Protein AF-A0A1Y3MMG0-F1 (afdb_monomer)

pLDDT: mean 79.7, std 16.49, range [38.91, 94.88]

Sequence (89 aa):
MDSKNERLIHSQLVDAASQEGTSQYFLITPKLLPDLKYNKKMKVLCIYNGEWQMIENDHKVDKIDFRKYINKKKESLGSGSQHVHKRRR

Mean predicted aligned error: 10.08 Å

Secondary structure (DSSP, 8-state):
--HHHHHHHHHHHHHHHTSTTPPP-----S---TT----TT--------SGGGEEEETTEEEE--HHHHHHHHHHHH-SS---------

Foldseek 3Di:
DDPVVVLVVQVVCQVQQVDPPHDHDDDDDPDDDPPHDHDPPDDDDDDDDDPVQFDDDPNDTDGDDVVVVVVVVVVVVDVDDDDDPPDDD

Structure (mmCIF, N/CA/C/O backbone):
data_AF-A0A1Y3MMG0-F1
#
_entry.id   AF-A0A1Y3MMG0-F1
#
loop_
_atom_site.group_PDB
_atom_site.id
_atom_site.type_symbol
_atom_site.label_atom_id
_atom_site.label_alt_id
_atom_site.label_comp_id
_atom_site.label_asym_id
_atom_site.label_entity_id
_atom_site.label_seq_id
_atom_site.pdbx_PDB_ins_code
_atom_site.Cartn_x
_atom_site.Cartn_y
_atom_site.Cartn_z
_atom_site.occupancy
_atom_site.B_iso_or_equiv
_atom_site.auth_seq_id
_atom_site.auth_comp_id
_atom_site.auth_asym_id
_atom_site.auth_atom_id
_atom_site.pdbx_PDB_model_num
ATOM 1 N N . MET A 1 1 ? 12.616 -9.027 4.930 1.00 80.75 1 MET A N 1
ATOM 2 C CA . MET A 1 1 ? 11.950 -9.767 6.018 1.00 80.75 1 MET A CA 1
ATOM 3 C C . MET A 1 1 ? 11.221 -10.951 5.385 1.00 80.75 1 MET A C 1
ATOM 5 O O . MET A 1 1 ? 11.063 -10.983 4.162 1.00 80.75 1 MET A O 1
ATOM 9 N N . ASP A 1 2 ? 10.886 -11.987 6.145 1.00 92.56 2 ASP A N 1
ATOM 10 C CA . ASP A 1 2 ? 10.092 -13.083 5.590 1.00 92.56 2 ASP A CA 1
ATOM 11 C C . ASP A 1 2 ? 8.639 -12.631 5.368 1.00 92.56 2 ASP A C 1
ATOM 13 O O . ASP A 1 2 ? 8.163 -11.638 5.921 1.00 92.56 2 ASP A O 1
ATOM 17 N N . SER A 1 3 ? 7.925 -13.358 4.515 1.00 92.38 3 SER A N 1
ATOM 18 C CA . SER A 1 3 ? 6.598 -12.939 4.068 1.00 92.38 3 SER A CA 1
ATOM 19 C C . SER A 1 3 ? 5.538 -12.943 5.176 1.00 92.38 3 SER A C 1
ATOM 21 O O . SER A 1 3 ? 4.527 -12.251 5.048 1.00 92.38 3 SER A O 1
ATOM 23 N N . LYS A 1 4 ? 5.729 -13.717 6.254 1.00 93.19 4 LYS A N 1
ATOM 24 C CA . LYS A 1 4 ? 4.789 -13.747 7.383 1.00 93.19 4 LYS A CA 1
ATOM 25 C C . LYS A 1 4 ? 4.960 -12.499 8.235 1.00 93.19 4 LYS A C 1
ATOM 27 O O . LYS A 1 4 ? 3.977 -11.812 8.506 1.00 93.19 4 LYS A O 1
ATOM 32 N N . ASN A 1 5 ? 6.200 -12.170 8.578 1.00 93.06 5 ASN A N 1
ATOM 33 C CA . ASN A 1 5 ? 6.484 -10.995 9.391 1.00 93.06 5 ASN A CA 1
ATOM 34 C C . ASN A 1 5 ? 6.132 -9.685 8.676 1.00 93.06 5 ASN A C 1
ATOM 36 O O . ASN A 1 5 ? 5.549 -8.797 9.295 1.00 93.06 5 ASN A O 1
ATOM 40 N N . GLU A 1 6 ? 6.379 -9.577 7.367 1.00 92.56 6 GLU A N 1
ATOM 41 C CA . GLU A 1 6 ? 5.984 -8.381 6.605 1.00 92.56 6 GLU A CA 1
ATOM 42 C C . GLU A 1 6 ? 4.469 -8.159 6.630 1.00 92.56 6 GLU A C 1
ATOM 44 O O . GLU A 1 6 ? 4.013 -7.032 6.812 1.00 92.56 6 GLU A O 1
ATOM 49 N N . ARG A 1 7 ? 3.680 -9.234 6.514 1.00 93.94 7 ARG A N 1
ATOM 50 C CA . ARG A 1 7 ? 2.217 -9.173 6.642 1.00 93.94 7 ARG A CA 1
ATOM 51 C C . ARG A 1 7 ? 1.776 -8.732 8.033 1.00 93.94 7 ARG A C 1
ATOM 53 O O . ARG A 1 7 ? 0.893 -7.882 8.143 1.00 93.94 7 ARG A O 1
ATOM 60 N N . LEU A 1 8 ? 2.385 -9.300 9.073 1.00 94.38 8 LEU A N 1
ATOM 61 C CA . LEU A 1 8 ? 2.060 -8.974 10.459 1.00 94.38 8 LEU A CA 1
ATOM 62 C C . LEU A 1 8 ? 2.314 -7.491 10.749 1.00 94.38 8 LEU A C 1
ATOM 64 O O . LEU A 1 8 ? 1.405 -6.785 11.189 1.00 94.38 8 LEU A O 1
ATOM 68 N N . ILE A 1 9 ? 3.517 -7.009 10.432 1.00 93.62 9 ILE A N 1
ATOM 69 C CA . ILE A 1 9 ? 3.908 -5.616 10.674 1.00 93.62 9 ILE A CA 1
ATOM 70 C C . ILE A 1 9 ? 3.070 -4.664 9.830 1.00 93.62 9 ILE A C 1
ATOM 72 O O . ILE A 1 9 ? 2.610 -3.644 10.338 1.00 93.62 9 ILE A O 1
ATOM 76 N N . HIS A 1 10 ? 2.808 -5.003 8.564 1.00 94.31 10 HIS A N 1
ATOM 77 C CA . HIS A 1 10 ? 1.924 -4.202 7.726 1.00 94.31 10 HIS A CA 1
ATOM 78 C C . HIS A 1 10 ? 0.532 -4.070 8.351 1.00 94.31 10 HIS A C 1
ATOM 80 O O . HIS A 1 10 ? 0.010 -2.964 8.446 1.00 94.31 10 HIS A O 1
ATOM 86 N N . SER A 1 11 ? -0.064 -5.174 8.815 1.00 94.56 11 SER A N 1
ATOM 87 C CA . SER A 1 11 ? -1.382 -5.138 9.459 1.00 94.56 11 SER A CA 1
ATOM 88 C C . SER A 1 11 ? -1.388 -4.231 10.690 1.00 94.56 11 SER A C 1
ATOM 90 O O . SER A 1 11 ? -2.276 -3.392 10.815 1.00 94.56 11 SER A O 1
ATOM 92 N N . GLN A 1 12 ? -0.392 -4.370 11.567 1.00 94.88 12 GLN A N 1
ATOM 93 C CA . GLN A 1 12 ? -0.274 -3.549 12.775 1.00 94.88 12 GLN A CA 1
ATOM 94 C C . GLN A 1 12 ? -0.090 -2.063 12.446 1.00 94.88 12 GLN A C 1
ATOM 96 O O . GLN A 1 12 ? -0.734 -1.213 13.058 1.00 94.88 12 GLN A O 1
ATOM 101 N N . LEU A 1 13 ? 0.737 -1.747 11.445 1.00 93.88 13 LEU A N 1
ATOM 102 C CA . LEU A 1 13 ? 0.954 -0.377 10.985 1.00 93.88 13 LEU A CA 1
ATOM 103 C C . LEU A 1 13 ? -0.337 0.240 10.443 1.00 93.88 13 LEU A C 1
ATOM 105 O O . LEU A 1 13 ? -0.652 1.382 10.766 1.00 93.8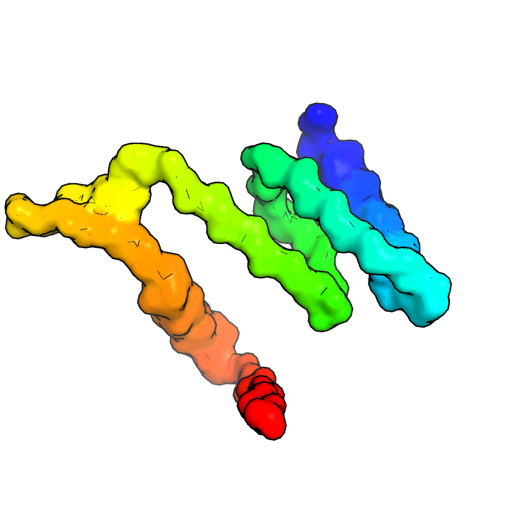8 13 LEU A O 1
ATOM 109 N N . VAL A 1 14 ? -1.104 -0.516 9.654 1.00 94.00 14 VAL A N 1
ATOM 110 C CA . VAL A 1 14 ? -2.398 -0.063 9.130 1.00 94.00 14 VAL A CA 1
ATOM 111 C C . VAL A 1 14 ? -3.389 0.214 10.254 1.00 94.00 14 VAL A C 1
ATOM 113 O O . VAL A 1 14 ? -4.074 1.236 10.208 1.00 94.00 14 VAL A O 1
ATOM 116 N N . ASP A 1 15 ? -3.462 -0.661 11.256 1.00 93.88 15 ASP A N 1
ATOM 117 C CA . ASP A 1 15 ? -4.374 -0.487 12.388 1.00 93.88 15 ASP A CA 1
ATOM 118 C C . ASP A 1 15 ? -4.007 0.727 13.238 1.00 93.88 15 ASP A C 1
ATOM 120 O O . ASP A 1 15 ? -4.891 1.510 13.577 1.00 93.88 15 ASP A O 1
ATOM 124 N N . ALA A 1 16 ? -2.718 0.929 13.518 1.00 93.19 16 ALA A N 1
ATOM 125 C CA . ALA A 1 16 ? -2.246 2.077 14.284 1.00 93.19 16 ALA A CA 1
ATOM 126 C C . ALA A 1 16 ? -2.436 3.400 13.522 1.00 93.19 16 ALA A C 1
ATOM 128 O O . ALA A 1 16 ? -2.985 4.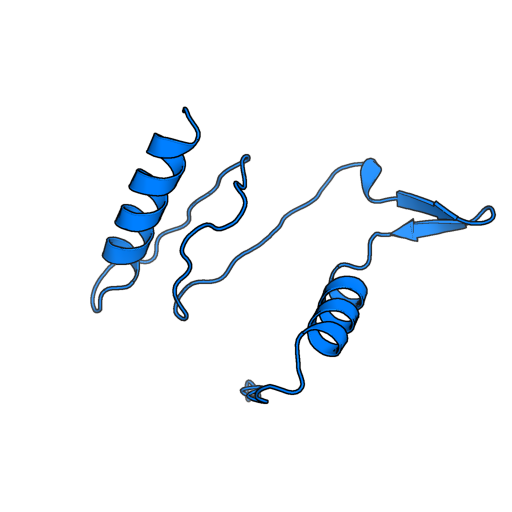352 14.067 1.00 93.19 16 ALA A O 1
ATOM 129 N N . ALA A 1 17 ? -2.046 3.459 12.246 1.00 93.50 17 ALA A N 1
ATOM 130 C CA . ALA A 1 17 ? -2.072 4.693 11.454 1.00 93.50 17 ALA A CA 1
ATOM 131 C C . ALA A 1 17 ? -3.475 5.113 10.971 1.00 93.50 17 ALA A C 1
ATOM 133 O O . ALA A 1 17 ? -3.631 6.197 10.411 1.00 93.50 17 ALA A O 1
ATOM 134 N N . SER A 1 18 ? -4.489 4.255 11.130 1.00 91.94 18 SER A N 1
ATOM 135 C CA . SER A 1 18 ? -5.868 4.535 10.690 1.00 91.94 18 SER A CA 1
ATOM 136 C C . SER A 1 18 ? -6.794 5.018 11.817 1.00 91.94 18 SER A C 1
ATOM 138 O O . SER A 1 18 ? -7.984 5.275 11.563 1.00 91.94 18 SER A O 1
ATOM 140 N N . GLN A 1 19 ? -6.282 5.114 13.047 1.00 92.31 19 GLN A N 1
ATOM 141 C CA . GLN A 1 19 ? -7.025 5.621 14.201 1.00 92.31 19 GLN A CA 1
ATOM 142 C C . GLN A 1 19 ? -7.270 7.131 14.084 1.00 92.31 19 GLN A C 1
ATOM 144 O O . GLN A 1 19 ? -6.629 7.843 13.314 1.00 92.31 19 GLN A O 1
ATOM 149 N N . GLU A 1 20 ? -8.278 7.628 14.792 1.00 90.25 20 GLU A N 1
ATOM 150 C CA . GLU A 1 20 ? -8.541 9.066 14.833 1.00 90.25 20 GLU A CA 1
ATOM 151 C C . GLU A 1 20 ? -7.524 9.768 15.733 1.00 90.25 20 GLU A C 1
ATOM 153 O O . GLU A 1 20 ? -7.099 9.223 16.747 1.00 90.25 20 GLU A O 1
ATOM 158 N N . GLY A 1 21 ? -7.107 10.973 15.341 1.00 90.44 21 GLY A N 1
ATOM 159 C CA . GLY A 1 21 ? -6.109 11.745 16.083 1.00 90.44 21 GLY A CA 1
ATOM 160 C C . GLY A 1 21 ? -4.657 11.293 15.887 1.00 90.44 21 GLY A C 1
ATOM 161 O O . GLY A 1 21 ? -3.768 11.880 16.498 1.00 90.44 21 GLY A O 1
ATOM 162 N N . THR A 1 22 ? -4.382 10.303 15.030 1.00 91.44 22 THR A N 1
ATOM 163 C CA . THR A 1 22 ? -3.005 9.894 14.709 1.00 91.44 22 THR A CA 1
ATOM 164 C C . THR A 1 22 ? -2.414 10.704 13.558 1.00 91.44 22 THR A C 1
ATOM 166 O O . THR A 1 22 ? -3.117 11.091 12.623 1.00 91.44 22 THR A O 1
ATOM 169 N N . SER A 1 23 ? -1.096 10.915 13.594 1.00 91.75 23 SER A N 1
ATOM 170 C CA . SER A 1 23 ? -0.344 11.546 12.504 1.00 91.75 23 SER A CA 1
ATOM 171 C C . SER A 1 23 ? -0.464 10.771 11.189 1.00 91.75 23 SER A C 1
ATOM 173 O O . SER A 1 23 ? -0.708 9.566 11.168 1.00 91.75 23 SER A O 1
ATOM 175 N N . GLN A 1 24 ? -0.244 11.458 10.068 1.00 92.06 24 GLN A N 1
ATOM 176 C CA . GLN A 1 24 ? -0.177 10.820 8.756 1.00 92.06 24 GLN A CA 1
ATOM 177 C C . GLN A 1 24 ? 1.128 10.025 8.603 1.00 92.06 24 GLN A C 1
ATOM 179 O O . GLN A 1 24 ? 2.214 10.571 8.784 1.00 92.06 24 GLN A O 1
ATOM 184 N N . TYR A 1 25 ? 1.022 8.759 8.192 1.00 93.50 25 TYR A N 1
ATOM 185 C CA . TYR A 1 25 ? 2.171 7.898 7.906 1.00 93.50 25 TYR A CA 1
ATOM 186 C C . TYR A 1 25 ? 2.348 7.678 6.403 1.00 93.50 25 TYR A C 1
ATOM 188 O O . TYR A 1 25 ? 1.386 7.420 5.677 1.00 93.50 25 TYR A O 1
ATOM 196 N N . PHE A 1 26 ? 3.602 7.715 5.954 1.00 93.38 26 PHE A N 1
ATOM 197 C CA . PHE A 1 26 ? 4.003 7.298 4.614 1.00 93.38 26 PHE A CA 1
ATOM 198 C C . PHE A 1 26 ? 4.817 6.012 4.722 1.00 93.38 26 PHE A C 1
ATOM 200 O O . PHE A 1 26 ? 5.940 6.020 5.218 1.00 93.38 26 PHE A O 1
ATOM 207 N N . LEU A 1 27 ? 4.246 4.901 4.256 1.00 91.50 27 LEU A N 1
ATOM 208 C CA . LEU A 1 27 ? 4.967 3.640 4.121 1.00 91.50 27 LEU A CA 1
ATOM 209 C C . LEU A 1 27 ? 5.543 3.546 2.707 1.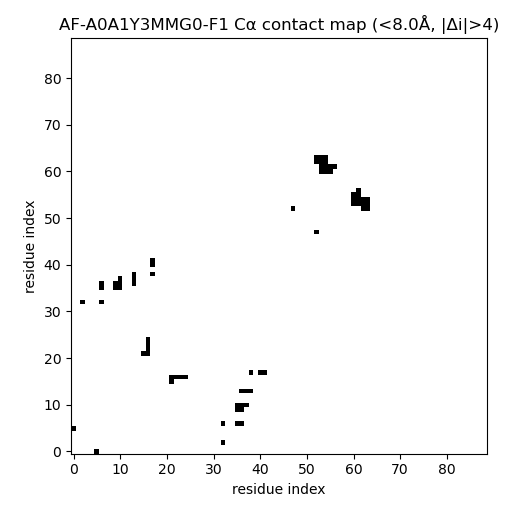00 91.50 27 LEU A C 1
ATOM 211 O O . LEU A 1 27 ? 4.795 3.433 1.736 1.00 91.50 27 LEU A O 1
ATOM 215 N N . ILE A 1 28 ? 6.869 3.571 2.602 1.00 91.00 28 ILE A N 1
AT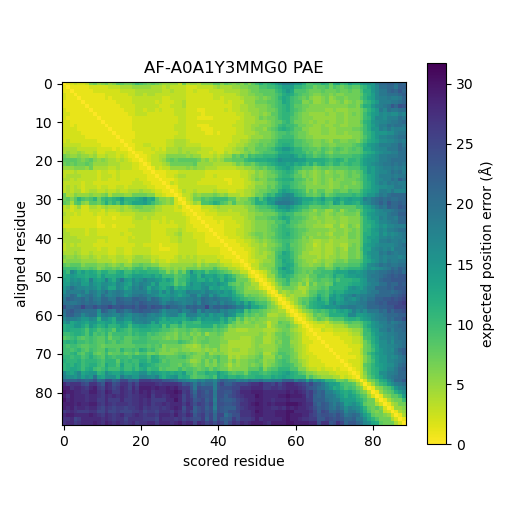OM 216 C CA . ILE A 1 28 ? 7.590 3.336 1.351 1.00 91.00 28 ILE A CA 1
ATOM 217 C C . ILE A 1 28 ? 8.172 1.928 1.424 1.00 91.00 28 ILE A C 1
ATOM 219 O O . ILE A 1 28 ? 8.985 1.635 2.295 1.00 91.00 28 ILE A O 1
ATOM 223 N N . THR A 1 29 ? 7.745 1.049 0.520 1.00 88.50 29 THR A N 1
ATOM 224 C CA . THR A 1 29 ? 8.261 -0.320 0.435 1.00 88.50 29 THR A CA 1
ATOM 225 C C . THR A 1 29 ? 8.548 -0.686 -1.021 1.00 88.50 29 THR A C 1
ATOM 227 O O . THR A 1 29 ? 7.688 -0.464 -1.876 1.00 88.50 29 THR A O 1
ATOM 230 N N . PRO A 1 30 ? 9.723 -1.268 -1.331 1.00 82.69 30 PRO A N 1
ATOM 231 C CA . PRO A 1 30 ? 9.995 -1.833 -2.651 1.00 82.69 30 PRO A CA 1
ATOM 232 C C . PRO A 1 30 ? 9.310 -3.197 -2.851 1.00 82.69 30 PRO A C 1
ATOM 234 O O . PRO A 1 30 ? 9.337 -3.742 -3.952 1.00 82.69 30 PRO A O 1
ATOM 237 N N . LYS A 1 31 ? 8.713 -3.772 -1.796 1.00 70.94 31 LYS A N 1
ATOM 238 C CA . LYS A 1 31 ? 8.117 -5.110 -1.788 1.00 70.94 31 LYS A CA 1
ATOM 239 C C . LYS A 1 31 ? 6.625 -5.023 -1.493 1.00 70.94 31 LYS A C 1
ATOM 241 O O . LYS A 1 31 ? 6.218 -4.626 -0.401 1.00 70.94 31 LYS A O 1
ATOM 246 N N . LEU A 1 32 ? 5.820 -5.418 -2.476 1.00 72.50 32 LEU A N 1
ATOM 247 C CA . LEU A 1 32 ? 4.378 -5.583 -2.334 1.00 72.50 32 LEU A CA 1
ATOM 248 C C . LEU A 1 32 ? 4.069 -7.076 -2.339 1.00 72.50 32 LEU A C 1
ATOM 250 O O . LEU A 1 32 ? 4.179 -7.745 -3.365 1.00 72.50 32 LEU A O 1
ATOM 254 N N . LEU A 1 33 ? 3.718 -7.603 -1.169 1.00 88.12 33 LEU A N 1
ATOM 255 C CA . LEU A 1 33 ? 3.148 -8.939 -1.072 1.00 88.12 33 LEU A CA 1
ATOM 256 C C . LEU A 1 33 ? 1.688 -8.904 -1.552 1.00 88.12 33 LEU A C 1
ATOM 258 O O . LEU A 1 33 ? 1.006 -7.897 -1.346 1.00 88.12 33 LEU A O 1
ATOM 262 N N . PRO A 1 34 ? 1.185 -9.989 -2.160 1.00 88.25 34 PRO A N 1
ATOM 263 C CA . PRO A 1 34 ? -0.242 -10.123 -2.411 1.00 88.25 34 PRO A CA 1
ATOM 264 C C . PRO A 1 34 ? -1.021 -10.210 -1.089 1.00 88.25 34 PRO A C 1
ATOM 266 O O . PRO A 1 34 ? -0.477 -10.612 -0.052 1.00 88.25 34 PRO A O 1
ATOM 269 N N . ASP A 1 35 ? -2.299 -9.831 -1.159 1.00 89.12 35 ASP A N 1
ATOM 270 C CA . ASP A 1 35 ? -3.293 -9.965 -0.086 1.00 89.12 35 ASP A CA 1
ATOM 271 C C . ASP A 1 35 ? -2.917 -9.267 1.233 1.00 89.12 35 ASP A C 1
ATOM 273 O O . ASP A 1 35 ? -3.187 -9.749 2.333 1.00 89.12 35 ASP A O 1
ATOM 277 N N . LEU A 1 36 ? -2.281 -8.095 1.131 1.00 91.88 36 LEU A N 1
ATOM 278 C CA . LEU A 1 36 ? -2.056 -7.219 2.279 1.00 91.88 36 LEU A CA 1
ATOM 279 C C . LEU A 1 36 ? -3.365 -6.566 2.748 1.00 91.88 36 LEU A C 1
ATOM 281 O O . LEU A 1 36 ? -4.235 -6.204 1.956 1.00 91.88 36 LEU A O 1
ATOM 285 N N . LYS A 1 37 ? -3.488 -6.371 4.064 1.00 93.38 37 LYS A N 1
ATOM 286 C CA . LYS A 1 37 ? -4.616 -5.666 4.685 1.00 93.38 37 LYS A CA 1
ATOM 287 C C . LYS A 1 37 ? -4.559 -4.177 4.358 1.00 93.38 37 LYS A C 1
ATOM 289 O O . LYS A 1 37 ? -3.605 -3.521 4.750 1.00 93.38 37 LYS A O 1
ATOM 294 N N . TYR A 1 38 ? -5.605 -3.622 3.755 1.00 93.12 38 TYR A N 1
ATOM 295 C CA . TYR A 1 38 ? -5.732 -2.180 3.517 1.00 93.12 38 TYR A CA 1
ATOM 296 C C . TYR A 1 38 ? -6.938 -1.593 4.251 1.00 93.12 38 TYR A C 1
ATOM 298 O O . TYR A 1 38 ? -7.951 -2.262 4.449 1.00 93.12 38 TYR A O 1
ATOM 306 N N . ASN A 1 39 ? -6.845 -0.315 4.620 1.00 94.25 39 ASN A N 1
ATOM 307 C CA . ASN A 1 39 ? -7.941 0.457 5.202 1.00 94.25 39 ASN A CA 1
ATOM 308 C C . ASN A 1 39 ? -8.483 1.475 4.180 1.00 94.25 39 ASN A C 1
ATOM 310 O O . ASN A 1 39 ? -7.740 2.001 3.355 1.00 94.25 39 ASN A O 1
ATOM 314 N N . LYS A 1 40 ? -9.778 1.803 4.259 1.00 92.12 40 LYS A N 1
ATOM 315 C CA . LYS A 1 40 ? -10.438 2.821 3.418 1.00 92.12 40 LYS A CA 1
ATOM 316 C C . LYS A 1 40 ? -9.825 4.223 3.552 1.00 92.12 40 LYS A C 1
ATOM 318 O O . LYS A 1 40 ? -9.938 5.016 2.623 1.00 92.12 40 LYS A O 1
ATOM 323 N N . LYS A 1 41 ? -9.197 4.530 4.693 1.00 91.50 41 LYS A N 1
ATOM 324 C CA . LYS A 1 41 ? -8.502 5.804 4.950 1.00 91.50 41 LYS A CA 1
ATOM 325 C C . LYS A 1 41 ? -7.112 5.878 4.298 1.00 91.50 41 LYS A C 1
ATOM 327 O O . LYS A 1 41 ? -6.494 6.937 4.299 1.00 91.50 41 LYS A O 1
ATOM 332 N N . MET A 1 42 ? -6.612 4.777 3.735 1.00 93.25 42 MET A N 1
ATOM 333 C CA . MET A 1 42 ? -5.297 4.729 3.097 1.00 93.25 42 MET A CA 1
ATOM 334 C C . MET A 1 42 ? -5.362 5.091 1.615 1.00 93.25 42 MET A C 1
ATOM 336 O O . MET A 1 42 ? -6.358 4.856 0.928 1.00 93.25 42 MET A O 1
ATOM 340 N N . LYS A 1 43 ? -4.239 5.588 1.090 1.00 91.44 43 LYS A N 1
ATOM 341 C CA . LYS A 1 43 ? -4.024 5.772 -0.345 1.00 91.44 43 LYS A CA 1
ATOM 342 C C . LYS A 1 43 ? -2.757 5.046 -0.778 1.00 91.44 43 LYS A C 1
ATOM 344 O O . LYS A 1 43 ? -1.684 5.313 -0.251 1.00 91.44 43 LYS A O 1
ATOM 349 N N . VAL A 1 44 ? -2.890 4.160 -1.763 1.00 89.25 44 VAL A N 1
ATOM 350 C CA . VAL A 1 44 ? -1.759 3.444 -2.364 1.00 89.25 44 VAL A CA 1
ATOM 351 C C . VAL A 1 44 ? -1.269 4.218 -3.583 1.00 89.25 44 VAL A C 1
ATOM 353 O O . VAL A 1 44 ? -2.063 4.608 -4.443 1.00 89.25 44 VAL A O 1
ATOM 356 N N . LEU A 1 45 ? 0.040 4.448 -3.643 1.00 89.25 45 LEU A N 1
ATOM 357 C CA . LEU A 1 45 ? 0.724 5.043 -4.784 1.00 89.25 45 LEU A CA 1
ATOM 358 C C . LEU A 1 45 ? 1.746 4.032 -5.302 1.00 89.25 45 LEU A C 1
ATOM 360 O O . LEU A 1 45 ? 2.710 3.718 -4.613 1.00 89.25 45 LEU A O 1
ATOM 364 N N . CYS A 1 46 ? 1.530 3.525 -6.513 1.00 84.38 46 CYS A N 1
ATOM 365 C CA . CYS A 1 46 ? 2.506 2.686 -7.198 1.00 84.38 46 CYS A CA 1
ATOM 366 C C . CYS A 1 46 ? 3.314 3.574 -8.145 1.00 84.38 46 CYS A C 1
ATOM 368 O O . CYS A 1 46 ? 2.774 4.082 -9.130 1.00 84.38 46 CYS A O 1
ATOM 370 N N . ILE A 1 47 ? 4.589 3.789 -7.823 1.00 81.38 47 ILE A N 1
ATOM 371 C CA . ILE A 1 47 ? 5.506 4.582 -8.641 1.00 81.38 47 ILE A CA 1
ATOM 372 C C . ILE A 1 47 ? 6.384 3.610 -9.417 1.00 81.38 47 ILE A C 1
ATOM 374 O O . ILE A 1 47 ? 7.169 2.867 -8.837 1.00 81.38 47 ILE A O 1
ATOM 378 N N . TYR A 1 48 ? 6.254 3.645 -10.736 1.00 76.75 48 TYR A N 1
ATOM 379 C CA . TYR A 1 48 ? 7.151 2.960 -11.651 1.00 76.75 48 TYR A CA 1
ATOM 380 C C . TYR A 1 48 ? 7.939 4.042 -12.386 1.00 76.75 48 TYR A C 1
ATOM 382 O O . TYR A 1 48 ? 7.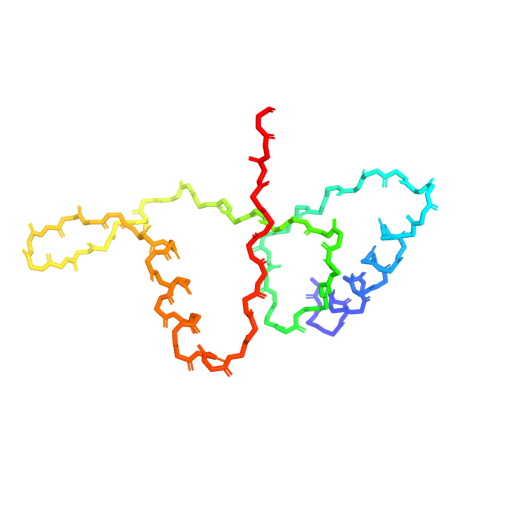339 4.984 -12.902 1.00 76.75 48 TYR A O 1
ATOM 390 N N . ASN A 1 49 ? 9.266 3.916 -12.447 1.00 76.69 49 ASN A N 1
ATOM 391 C CA . ASN A 1 49 ? 10.135 4.837 -13.195 1.00 76.69 49 ASN A CA 1
ATOM 392 C C . ASN A 1 49 ? 11.240 4.107 -13.988 1.00 76.69 49 ASN A C 1
ATOM 394 O O . ASN A 1 49 ? 12.353 4.601 -14.095 1.00 76.69 49 ASN A O 1
ATOM 398 N N . GLY A 1 50 ? 10.964 2.894 -14.478 1.00 73.75 50 GLY A N 1
ATOM 399 C CA . GLY A 1 50 ? 11.915 2.097 -15.260 1.00 73.75 50 GLY A CA 1
ATOM 400 C C . GLY A 1 50 ? 11.566 2.011 -16.746 1.00 73.75 50 GLY A C 1
ATOM 401 O O . GLY A 1 50 ? 10.406 2.177 -17.125 1.00 73.75 50 GLY A O 1
ATOM 402 N N . GLU A 1 51 ? 12.568 1.679 -17.560 1.00 70.50 51 GLU A N 1
ATOM 403 C CA . GLU A 1 51 ? 12.465 1.472 -19.017 1.00 70.50 51 GLU A CA 1
ATOM 404 C C . GLU A 1 51 ? 11.459 0.367 -19.394 1.00 70.50 51 GLU A C 1
ATOM 406 O O . GLU A 1 51 ? 10.776 0.459 -20.409 1.00 70.50 51 GLU A O 1
ATOM 411 N N . TRP A 1 52 ? 11.246 -0.604 -18.499 1.00 68.56 52 TRP A N 1
ATOM 412 C CA . TRP A 1 52 ? 10.266 -1.697 -18.613 1.00 68.56 52 TRP A CA 1
ATOM 413 C C . TRP A 1 52 ? 8.785 -1.264 -18.610 1.00 68.56 52 TRP A C 1
ATOM 415 O O . TRP A 1 52 ? 7.889 -2.103 -18.591 1.00 68.56 52 TRP A O 1
ATOM 425 N N . GLN A 1 53 ? 8.494 0.040 -18.590 1.00 66.50 53 GLN A N 1
ATOM 426 C CA . GLN A 1 53 ? 7.136 0.572 -18.784 1.00 66.50 53 GLN A CA 1
ATOM 427 C C . GLN A 1 53 ? 6.644 0.485 -20.223 1.00 66.50 53 GLN A C 1
ATOM 429 O O . GLN A 1 53 ? 5.475 0.766 -20.483 1.00 66.50 53 GLN A O 1
ATOM 434 N N . MET A 1 54 ? 7.551 0.183 -21.135 1.00 68.62 54 MET A N 1
ATOM 435 C CA . MET A 1 54 ? 7.313 0.094 -22.556 1.00 68.62 54 MET A CA 1
ATOM 436 C C . MET A 1 54 ? 6.958 -1.360 -22.882 1.00 68.62 54 MET A C 1
ATOM 438 O O . MET A 1 54 ? 7.790 -2.247 -22.703 1.00 68.62 54 MET A O 1
ATOM 442 N N . ILE A 1 55 ? 5.716 -1.622 -23.299 1.00 70.62 55 ILE A N 1
ATOM 443 C CA . ILE A 1 55 ? 5.330 -2.927 -23.849 1.00 70.62 55 ILE A CA 1
ATOM 444 C C . ILE A 1 55 ? 5.452 -2.826 -25.368 1.00 70.62 55 ILE A C 1
ATOM 446 O O . ILE A 1 55 ? 4.822 -1.961 -25.980 1.00 70.62 55 ILE A O 1
ATOM 450 N N . GLU A 1 56 ? 6.238 -3.714 -25.971 1.00 67.75 56 GLU A N 1
ATOM 451 C CA . GLU A 1 56 ? 6.257 -3.886 -27.422 1.00 67.75 56 GLU A CA 1
ATOM 452 C C . GLU A 1 56 ? 5.024 -4.677 -27.863 1.00 67.75 56 GLU A C 1
ATOM 454 O O . GLU A 1 56 ? 4.845 -5.831 -27.475 1.00 67.75 56 GLU A O 1
ATOM 459 N N . ASN A 1 57 ? 4.173 -4.059 -28.682 1.00 64.94 57 ASN A N 1
ATOM 460 C CA . ASN A 1 57 ? 3.099 -4.747 -29.399 1.00 64.94 57 ASN A CA 1
ATOM 461 C C . ASN A 1 57 ? 3.119 -4.285 -30.858 1.00 64.94 57 ASN A C 1
ATOM 463 O O . ASN A 1 57 ? 3.090 -3.080 -31.102 1.00 64.94 57 ASN A O 1
ATOM 467 N N . ASP A 1 58 ? 3.154 -5.216 -31.815 1.00 66.56 58 ASP A N 1
ATOM 468 C CA . ASP A 1 58 ? 3.020 -4.938 -33.257 1.00 66.56 58 ASP A CA 1
ATOM 469 C C . ASP A 1 58 ? 3.806 -3.699 -33.737 1.00 66.56 58 ASP A C 1
ATOM 471 O O . ASP A 1 58 ? 3.257 -2.774 -34.338 1.00 66.56 58 ASP A O 1
ATOM 475 N N . HIS A 1 59 ? 5.111 -3.661 -33.441 1.00 61.31 59 HIS A N 1
ATOM 476 C CA . HIS A 1 59 ? 6.029 -2.576 -33.826 1.00 61.31 59 HIS A CA 1
ATOM 477 C C . HIS A 1 59 ? 5.704 -1.186 -33.239 1.00 61.31 59 HIS A C 1
ATOM 479 O O . HIS A 1 59 ? 6.227 -0.175 -33.715 1.00 61.31 59 HIS A O 1
ATOM 485 N N . LYS A 1 60 ? 4.876 -1.114 -32.191 1.00 69.00 60 LYS A N 1
ATOM 486 C CA . LYS A 1 60 ? 4.640 0.095 -31.394 1.00 69.00 60 LYS A CA 1
ATOM 487 C C . LYS A 1 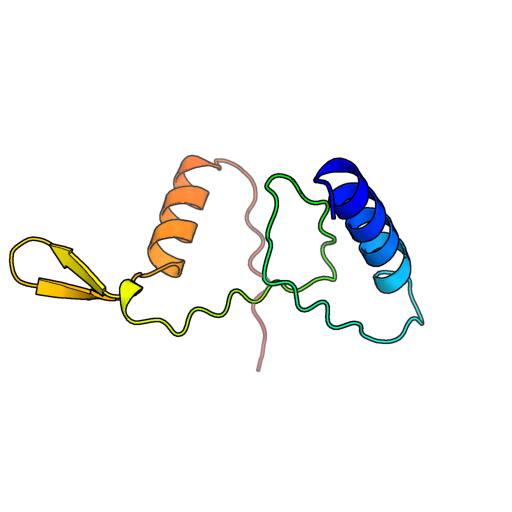60 ? 5.064 -0.108 -29.948 1.00 69.00 60 LYS A C 1
ATOM 489 O O . LYS A 1 60 ? 4.849 -1.158 -29.345 1.00 69.00 60 LYS A O 1
ATO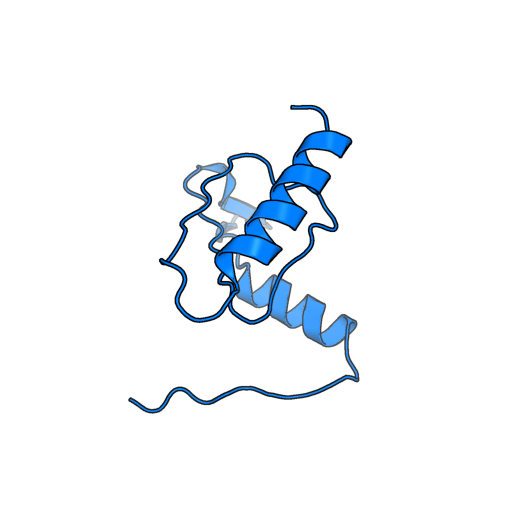M 494 N N . VAL A 1 61 ? 5.664 0.946 -29.408 1.00 67.25 61 VAL A N 1
ATOM 495 C CA . VAL A 1 61 ? 6.090 1.029 -28.017 1.00 67.25 61 VAL A CA 1
ATOM 496 C C . VAL A 1 61 ? 5.016 1.792 -27.250 1.00 67.25 61 VAL A C 1
ATOM 498 O O . VAL A 1 61 ? 4.951 3.020 -27.327 1.00 67.25 61 VAL A O 1
ATOM 501 N N . ASP A 1 62 ? 4.162 1.067 -26.530 1.00 73.75 62 ASP A N 1
ATOM 502 C CA . ASP A 1 62 ? 3.093 1.666 -25.731 1.00 73.75 62 ASP A CA 1
ATOM 503 C C . ASP A 1 62 ? 3.433 1.610 -24.240 1.00 73.75 62 ASP A C 1
ATOM 505 O O . ASP A 1 62 ? 3.928 0.611 -23.712 1.00 73.75 62 ASP A O 1
ATOM 509 N N . LYS A 1 63 ? 3.127 2.695 -23.525 1.00 75.94 63 LYS A N 1
ATOM 510 C CA . LYS A 1 63 ? 3.282 2.750 -22.070 1.00 75.94 63 LYS A CA 1
ATOM 511 C C . LYS A 1 63 ? 2.229 1.871 -21.387 1.00 75.94 63 LYS A C 1
ATOM 513 O O . LYS A 1 63 ? 1.062 1.886 -21.778 1.00 75.94 63 LYS A O 1
ATOM 518 N N . ILE A 1 64 ? 2.598 1.185 -20.301 1.00 77.88 64 ILE A N 1
ATOM 519 C CA . ILE A 1 64 ? 1.634 0.465 -19.451 1.00 77.88 64 ILE A CA 1
ATOM 520 C C . ILE A 1 64 ? 0.550 1.429 -18.941 1.00 77.88 64 ILE A C 1
ATOM 522 O O . ILE A 1 64 ? 0.814 2.320 -18.128 1.00 77.88 64 ILE A O 1
ATOM 526 N N . ASP A 1 65 ? -0.696 1.204 -19.360 1.00 81.00 65 ASP A N 1
ATOM 527 C CA . ASP A 1 65 ? -1.866 1.913 -18.843 1.00 81.00 65 ASP A CA 1
ATOM 528 C C . ASP A 1 65 ? -2.533 1.117 -17.707 1.00 81.00 65 ASP A C 1
ATOM 530 O O . ASP A 1 65 ? -3.456 0.314 -17.900 1.00 81.00 65 ASP A O 1
ATOM 534 N N . PHE A 1 66 ? -2.078 1.375 -16.478 1.00 80.00 66 PHE A N 1
ATOM 535 C CA . PHE A 1 66 ? -2.668 0.792 -15.271 1.00 80.00 66 PHE A CA 1
ATOM 536 C C . PHE A 1 66 ? -4.143 1.159 -15.093 1.00 80.00 66 PHE A C 1
ATOM 538 O O . PHE A 1 66 ? -4.899 0.377 -14.517 1.00 80.00 66 PHE A O 1
ATOM 545 N N . ARG A 1 67 ? -4.586 2.324 -15.581 1.00 83.69 67 ARG A N 1
ATOM 546 C CA . ARG A 1 67 ? -5.985 2.745 -15.449 1.00 83.69 67 ARG A CA 1
ATOM 547 C C . ARG A 1 67 ? -6.878 1.868 -16.316 1.00 83.69 67 ARG A C 1
ATOM 549 O O . ARG A 1 67 ? -7.900 1.389 -15.823 1.00 83.69 67 ARG A O 1
ATOM 556 N N . LYS A 1 68 ? -6.467 1.602 -17.559 1.00 86.31 68 LYS A N 1
ATOM 557 C CA . LYS A 1 68 ? -7.152 0.657 -18.452 1.00 86.31 68 LYS A CA 1
ATOM 558 C C . LYS A 1 68 ? -7.212 -0.743 -17.838 1.00 86.31 68 LYS A C 1
ATOM 560 O O . LYS A 1 68 ? -8.291 -1.334 -17.795 1.00 86.31 68 LYS A O 1
ATOM 565 N N . TYR A 1 69 ? -6.095 -1.240 -17.297 1.00 84.44 69 TYR A N 1
ATOM 566 C CA . TYR A 1 69 ? -6.053 -2.545 -16.623 1.00 84.44 69 TYR A CA 1
ATOM 567 C C . TYR A 1 69 ? -7.004 -2.614 -15.418 1.00 84.44 69 TYR A C 1
ATOM 569 O O . TYR A 1 69 ? -7.804 -3.543 -15.312 1.00 84.44 69 TYR A O 1
ATOM 577 N N . ILE A 1 70 ? -6.969 -1.609 -14.536 1.00 86.69 70 ILE A N 1
ATOM 578 C CA . ILE A 1 70 ? -7.835 -1.542 -13.351 1.00 86.69 70 ILE A CA 1
ATOM 579 C C . ILE A 1 70 ? -9.309 -1.487 -13.754 1.00 86.69 70 ILE A C 1
ATOM 581 O O . ILE A 1 70 ? -10.121 -2.168 -13.134 1.00 86.69 70 ILE A O 1
ATOM 585 N N . ASN A 1 71 ? -9.671 -0.704 -14.773 1.00 89.62 71 ASN A N 1
ATOM 586 C CA . ASN A 1 71 ? -11.056 -0.611 -15.239 1.00 89.62 71 ASN A CA 1
ATOM 587 C C . ASN A 1 71 ? -11.555 -1.959 -15.774 1.00 89.62 71 ASN A C 1
ATOM 589 O O . ASN A 1 71 ? -12.573 -2.450 -15.294 1.00 89.62 71 ASN A O 1
ATOM 593 N N . LYS A 1 72 ? -10.776 -2.623 -16.638 1.00 90.44 72 LYS A N 1
ATOM 594 C CA . LYS A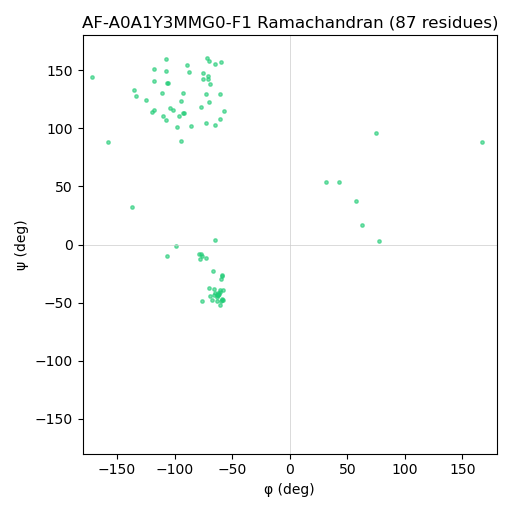 1 72 ? -11.087 -3.976 -17.131 1.00 90.44 72 LYS A CA 1
ATOM 595 C C . LYS A 1 72 ? -11.213 -4.988 -15.984 1.00 90.44 72 LYS A C 1
ATOM 597 O O . LYS A 1 72 ? -12.079 -5.864 -15.983 1.00 90.44 72 LYS A O 1
ATOM 602 N N . LYS A 1 73 ? -10.351 -4.877 -14.967 1.00 86.56 73 LYS A N 1
ATOM 603 C CA . LYS A 1 73 ? -10.412 -5.757 -13.795 1.00 86.56 73 LYS A CA 1
ATOM 604 C C . LYS A 1 73 ? -11.640 -5.473 -12.925 1.00 86.56 73 LYS A C 1
ATOM 606 O O . LYS A 1 73 ? -12.251 -6.414 -12.443 1.00 86.56 73 LYS A O 1
ATOM 611 N N . LYS A 1 74 ? -12.044 -4.211 -12.769 1.00 87.12 74 LYS A N 1
ATOM 612 C CA . LYS A 1 74 ? -13.294 -3.837 -12.088 1.00 87.12 74 LYS A CA 1
ATOM 613 C C . LYS A 1 74 ? -14.523 -4.371 -12.817 1.00 87.12 74 LYS A C 1
ATOM 615 O O . LYS A 1 74 ? -15.395 -4.918 -12.159 1.00 87.12 74 LYS A O 1
ATOM 620 N N . GLU A 1 75 ? -14.555 -4.273 -14.144 1.00 89.75 75 GLU A N 1
ATOM 621 C CA . GLU A 1 75 ? -15.635 -4.825 -14.976 1.00 89.75 75 GLU A CA 1
ATOM 622 C C . GLU A 1 75 ? -15.764 -6.346 -14.813 1.00 89.75 75 GLU A C 1
ATOM 624 O O . GLU A 1 75 ? -16.869 -6.865 -14.719 1.00 89.75 75 GLU A O 1
ATOM 629 N N . SER A 1 76 ? -14.638 -7.061 -14.702 1.00 85.00 76 SER A N 1
ATOM 630 C CA . SER A 1 76 ? -14.637 -8.510 -14.429 1.00 85.00 76 SER A CA 1
ATOM 631 C C . SER A 1 76 ? -14.897 -8.888 -12.963 1.00 85.00 76 SER A C 1
ATOM 633 O O . SER A 1 76 ? -15.139 -10.060 -12.690 1.00 85.00 76 SER A O 1
ATOM 635 N N . LEU A 1 77 ? -14.845 -7.934 -12.023 1.00 77.44 77 LEU A N 1
ATOM 636 C CA . LEU A 1 77 ? -15.029 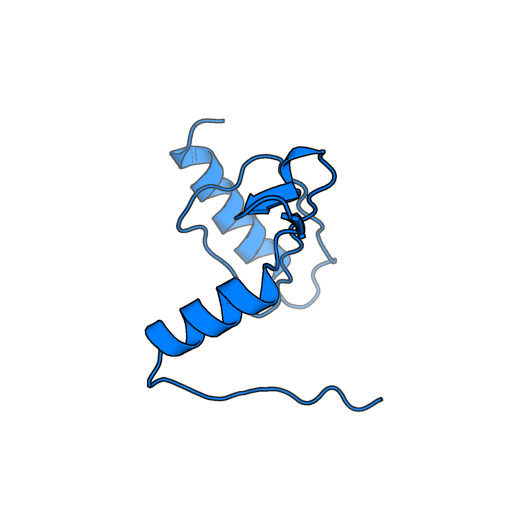-8.161 -10.581 1.00 77.44 77 LEU A CA 1
ATOM 637 C C . LEU A 1 77 ? -16.381 -7.665 -10.035 1.00 77.44 77 LEU A C 1
ATOM 639 O O . LEU A 1 77 ? -16.704 -7.987 -8.894 1.00 77.44 77 LEU A O 1
ATOM 643 N N . GLY A 1 78 ? -17.185 -6.912 -10.792 1.00 57.84 78 GLY A N 1
ATOM 644 C CA . GLY A 1 78 ? -18.538 -6.550 -10.358 1.00 57.84 78 GLY A CA 1
ATOM 645 C C . GLY A 1 78 ? -19.381 -5.862 -11.439 1.00 57.84 78 GLY A C 1
ATOM 646 O O . GLY A 1 78 ? -18.874 -5.035 -12.186 1.00 57.84 78 GLY A O 1
ATOM 647 N N . SER A 1 79 ? -20.699 -6.060 -11.558 1.00 47.59 79 SER A N 1
ATOM 648 C CA . SER A 1 79 ? -21.686 -6.697 -10.663 1.00 47.59 79 SER A CA 1
ATOM 649 C C . SER A 1 79 ? -21.389 -6.552 -9.163 1.00 47.59 79 SER A C 1
ATOM 651 O O . SER A 1 79 ? -21.290 -7.540 -8.446 1.00 47.59 79 SER A O 1
ATOM 653 N N . GLY A 1 80 ? -21.187 -5.322 -8.679 1.00 48.41 80 GLY A N 1
ATOM 654 C CA . GLY A 1 80 ? -21.015 -5.082 -7.242 1.00 48.41 80 GLY A CA 1
ATOM 655 C C . GLY A 1 80 ? -20.496 -3.694 -6.875 1.00 48.41 80 GLY A C 1
ATOM 656 O O . GLY A 1 80 ? -19.302 -3.506 -6.687 1.00 48.41 80 GLY A O 1
ATOM 657 N N . SER A 1 81 ? -21.433 -2.762 -6.699 1.00 40.47 81 SER A N 1
ATOM 658 C CA . SER A 1 81 ? -21.319 -1.520 -5.917 1.00 40.47 81 SER A CA 1
ATOM 659 C C . SER A 1 81 ? -20.508 -0.353 -6.496 1.00 40.47 81 SER A C 1
ATOM 661 O O . SER A 1 81 ? -19.305 -0.181 -6.304 1.00 40.47 81 SER A O 1
ATOM 663 N N . GLN A 1 82 ? -21.271 0.545 -7.120 1.00 43.75 82 GLN A N 1
ATOM 664 C CA . GLN A 1 82 ? -20.935 1.941 -7.354 1.00 43.75 82 GLN A CA 1
ATOM 665 C C . GLN A 1 82 ? -20.729 2.680 -6.021 1.00 43.75 82 GLN A C 1
ATOM 667 O O . GLN A 1 82 ? -21.612 2.682 -5.175 1.00 43.75 82 GLN A O 1
ATOM 672 N N . HIS A 1 83 ? -19.610 3.389 -5.875 1.00 38.91 83 HIS A N 1
ATOM 673 C CA . HIS A 1 83 ? -19.577 4.667 -5.158 1.00 38.91 83 HIS A CA 1
ATOM 674 C C . HIS A 1 83 ? -18.364 5.476 -5.623 1.00 38.91 83 HIS A C 1
ATOM 676 O O . HIS A 1 83 ? -17.270 5.414 -5.067 1.00 38.91 83 HIS A O 1
ATOM 682 N N . VAL A 1 84 ? -18.562 6.250 -6.691 1.00 41.09 84 VAL A N 1
ATOM 683 C CA . VAL A 1 84 ? -17.633 7.309 -7.091 1.00 41.09 84 VAL A CA 1
ATOM 684 C C . VAL A 1 84 ? -18.016 8.561 -6.309 1.00 41.09 84 VAL A C 1
ATOM 686 O O . VAL A 1 84 ? -18.990 9.236 -6.633 1.00 41.09 84 VAL A O 1
ATOM 689 N N . HIS A 1 85 ? -17.256 8.871 -5.259 1.00 39.34 85 HIS A N 1
ATOM 690 C CA . HIS A 1 85 ? -17.349 10.166 -4.594 1.00 39.34 85 HIS A CA 1
ATOM 691 C C . HIS A 1 85 ? -16.719 11.222 -5.512 1.00 39.34 85 HIS A C 1
ATOM 693 O O . HIS A 1 85 ? -15.502 11.281 -5.707 1.00 39.34 85 HIS A O 1
ATOM 699 N N . LYS A 1 86 ? -17.583 12.016 -6.145 1.00 40.91 86 LYS A N 1
ATOM 700 C CA . LYS A 1 86 ? -17.234 13.143 -7.011 1.00 40.91 86 LYS A CA 1
ATOM 701 C C . LYS A 1 86 ? -16.550 14.201 -6.135 1.00 40.91 86 LYS A C 1
ATOM 703 O O . LYS A 1 86 ? -17.222 14.896 -5.379 1.00 40.91 86 LYS A O 1
ATOM 708 N N . ARG A 1 87 ? -15.217 14.311 -6.199 1.00 43.69 87 ARG A N 1
ATOM 709 C CA . ARG A 1 87 ? -14.491 15.446 -5.604 1.00 43.69 87 ARG A CA 1
ATOM 710 C C . ARG A 1 87 ? -14.991 16.727 -6.276 1.00 43.69 87 ARG A C 1
ATOM 712 O O . ARG A 1 87 ? -14.732 16.936 -7.461 1.00 43.69 87 ARG A O 1
ATOM 719 N N . ARG A 1 88 ? -15.757 17.533 -5.537 1.00 45.47 88 ARG A N 1
ATOM 720 C CA . ARG A 1 88 ? -16.034 18.928 -5.896 1.00 45.47 88 ARG A CA 1
ATOM 721 C C . ARG A 1 88 ? -14.730 19.711 -5.731 1.00 45.47 88 ARG A C 1
ATOM 723 O O . ARG A 1 88 ? -13.953 19.420 -4.823 1.00 45.47 88 ARG A O 1
ATOM 730 N N . ARG A 1 89 ? -14.493 20.584 -6.707 1.00 48.28 89 ARG A N 1
ATOM 731 C CA . ARG A 1 89 ? -13.442 21.600 -6.704 1.00 48.28 89 ARG A CA 1
ATOM 732 C C . ARG A 1 89 ? -13.643 22.564 -5.547 1.00 48.28 89 ARG A C 1
ATOM 734 O O . ARG A 1 89 ? -14.827 22.761 -5.188 1.00 48.28 89 ARG A O 1
#

Solvent-accessible surface area (backbone atoms only — not comparable to full-atom values): 6278 Å² total; per-residue (Å²): 129,58,78,66,59,52,51,52,52,47,42,53,50,49,60,58,54,64,44,86,95,50,68,90,79,84,88,85,69,98,72,82,71,83,90,65,73,81,58,94,90,61,83,90,82,88,87,82,91,60,82,85,42,52,46,84,50,95,97,39,78,43,70,74,56,64,65,63,52,51,51,56,50,46,62,77,69,34,99,71,81,91,80,84,82,78,82,77,130

Radius of gyration: 17.22 Å; Cα contacts (8 Å, |Δi|>4): 35; chains: 1; bounding box: 34×35×50 Å